Protein AF-A0A0F9HZQ8-F1 (afdb_monomer_lite)

Secondary structure (DSSP, 8-state):
-----TT--EEEE--B-------TT-THHHHHHH-HHHHTT--BPPHHHHHHHHTTPPTT-EEEE-SSS-GGG-TTGGG-GGG--

Foldseek 3Di:
DQPDPDPQ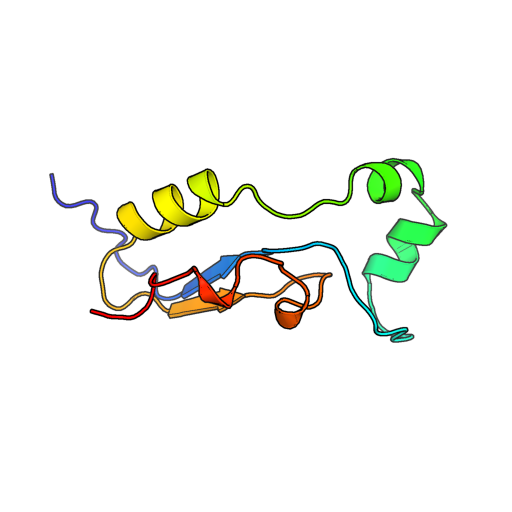QEDEDAQFLAAPDDDPPQPVVVCCVVPVVVVVPTGGDDPVVVVVVLVNDDPNHHYHHDDNHDSVPRPCSVVPPSPPD

Structure (mmCIF, N/CA/C/O backbone):
data_AF-A0A0F9HZQ8-F1
#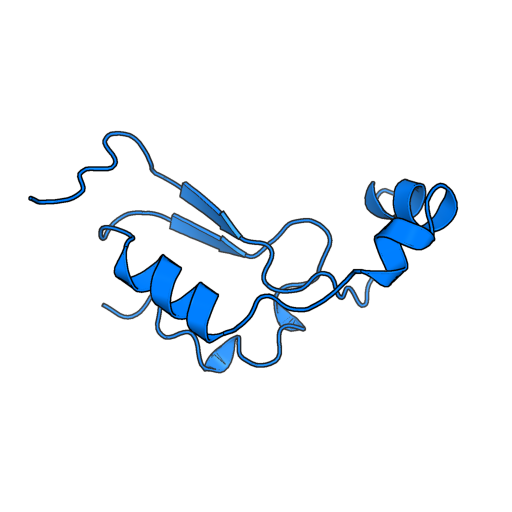
_entry.id   AF-A0A0F9HZQ8-F1
#
loop_
_atom_site.group_PDB
_atom_site.id
_atom_site.type_symbol
_atom_site.label_atom_id
_atom_site.label_alt_id
_atom_site.label_comp_id
_atom_site.label_asym_id
_atom_site.label_entity_id
_atom_site.label_seq_id
_atom_site.pdbx_PDB_ins_code
_atom_site.Cartn_x
_atom_site.Cartn_y
_atom_site.Cartn_z
_atom_site.occupancy
_atom_site.B_iso_or_equiv
_atom_site.auth_seq_id
_atom_site.auth_comp_id
_atom_site.auth_asym_id
_atom_site.auth_atom_id
_atom_site.pdbx_PDB_model_num
ATOM 1 N N . MET A 1 1 ? -12.014 20.464 20.196 1.00 47.28 1 MET A N 1
ATOM 2 C CA . MET A 1 1 ? -12.739 20.659 18.920 1.00 47.28 1 MET A CA 1
ATOM 3 C C . MET A 1 1 ? -12.852 19.305 18.246 1.00 47.28 1 MET A C 1
ATOM 5 O O . MET A 1 1 ? -11.812 18.702 18.006 1.00 47.28 1 MET A O 1
ATOM 9 N N . SER A 1 2 ? -14.059 18.789 17.995 1.00 60.50 2 SER A N 1
ATOM 10 C CA . SER A 1 2 ? -14.197 17.592 17.158 1.00 60.50 2 SER A CA 1
ATOM 11 C C . SER A 1 2 ? -13.782 17.970 15.739 1.00 60.50 2 SER A C 1
ATOM 13 O O . SER A 1 2 ? -14.353 18.885 15.146 1.00 60.50 2 SER A O 1
ATOM 15 N N . LYS A 1 3 ? -12.738 17.329 15.207 1.00 62.16 3 LYS A N 1
ATOM 16 C CA . LYS A 1 3 ? -12.395 17.457 13.790 1.00 62.16 3 LYS A CA 1
ATOM 17 C C . LYS A 1 3 ? -13.534 16.807 13.002 1.00 62.16 3 LYS A C 1
ATOM 19 O O . LYS A 1 3 ? -13.622 15.586 12.948 1.00 62.16 3 LYS A O 1
ATOM 24 N N . CYS A 1 4 ? -14.442 17.616 12.467 1.00 65.44 4 CYS A N 1
ATOM 25 C CA . CYS A 1 4 ? -15.548 17.130 11.650 1.00 65.44 4 CYS A CA 1
ATOM 26 C C . CYS A 1 4 ? -15.156 17.228 10.176 1.00 65.44 4 CYS A C 1
ATOM 28 O O . CYS A 1 4 ? -15.201 18.307 9.589 1.00 65.44 4 CYS A O 1
ATOM 30 N N . PHE A 1 5 ? -14.771 16.102 9.576 1.00 72.88 5 PHE A N 1
ATOM 31 C CA . PHE A 1 5 ? -14.619 15.995 8.125 1.00 72.88 5 PHE A CA 1
ATOM 32 C C . PHE A 1 5 ? -15.994 15.770 7.481 1.00 72.88 5 PHE A C 1
ATOM 34 O O . PHE A 1 5 ? -16.322 14.672 7.038 1.00 72.88 5 PHE A O 1
ATOM 41 N N . ASN A 1 6 ? -16.840 16.801 7.490 1.00 78.94 6 ASN A N 1
ATOM 42 C CA . ASN A 1 6 ? -18.199 16.702 6.958 1.00 78.94 6 ASN A CA 1
ATOM 43 C C . ASN A 1 6 ? -18.166 16.326 5.467 1.00 78.94 6 ASN A C 1
ATOM 45 O O . ASN A 1 6 ? -17.584 17.044 4.658 1.00 78.94 6 ASN A O 1
ATOM 49 N N . GLY A 1 7 ? -18.788 15.197 5.116 1.00 84.00 7 GLY A N 1
ATOM 50 C CA . GLY A 1 7 ? -18.855 14.686 3.742 1.00 84.00 7 GLY A CA 1
ATOM 51 C C . GLY A 1 7 ? -17.645 13.861 3.286 1.00 84.00 7 GLY A C 1
ATOM 52 O O . GLY A 1 7 ? -17.696 13.279 2.203 1.00 84.00 7 GLY A O 1
ATOM 53 N N . LEU A 1 8 ? -16.583 13.749 4.094 1.00 88.19 8 LEU A N 1
ATOM 54 C CA . LEU A 1 8 ? -15.478 12.835 3.800 1.00 88.19 8 LEU A CA 1
ATOM 55 C C . LEU A 1 8 ? -15.908 11.407 4.142 1.00 88.19 8 L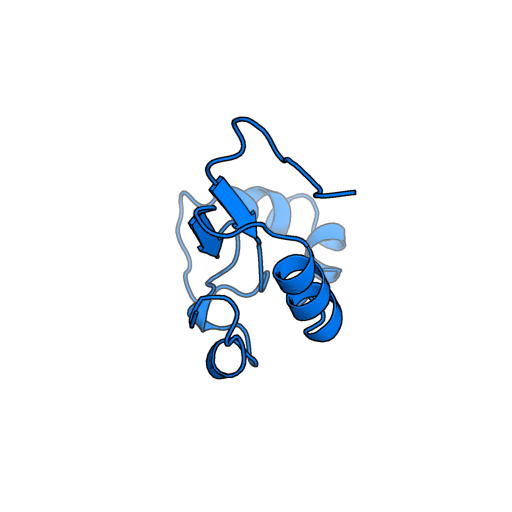EU A C 1
ATOM 57 O O . LEU A 1 8 ? -15.911 11.017 5.304 1.00 88.19 8 LEU A O 1
ATOM 61 N N . TYR A 1 9 ? -16.281 10.636 3.125 1.00 89.56 9 TYR A N 1
ATOM 62 C CA . TYR A 1 9 ? -16.727 9.253 3.307 1.00 89.56 9 TYR A CA 1
ATOM 63 C C . TYR A 1 9 ? -15.599 8.231 3.122 1.00 89.56 9 TYR A C 1
ATOM 65 O O . TYR A 1 9 ? -15.684 7.126 3.653 1.00 89.56 9 TYR A O 1
ATOM 73 N N . CYS A 1 10 ? -14.555 8.575 2.361 1.00 93.12 10 CYS A N 1
ATOM 74 C CA . CYS A 1 10 ? -13.494 7.645 2.004 1.00 93.12 10 CYS A CA 1
ATOM 75 C C . CYS A 1 10 ? -12.139 8.334 1.864 1.00 93.12 10 CYS A C 1
ATOM 77 O O . CYS A 1 10 ? -12.046 9.434 1.319 1.00 93.12 10 CYS A O 1
ATOM 79 N N . ILE A 1 11 ? -11.089 7.646 2.309 1.00 92.88 11 ILE A N 1
ATOM 80 C CA . ILE A 1 11 ? -9.701 7.994 2.019 1.00 92.88 11 ILE A CA 1
ATOM 81 C C . ILE A 1 11 ? -8.991 6.831 1.323 1.00 92.88 11 ILE A C 1
ATOM 83 O O . ILE A 1 11 ? -9.281 5.659 1.568 1.00 92.88 11 ILE A O 1
ATOM 87 N N . HIS A 1 12 ? -8.039 7.176 0.465 1.00 94.75 12 HIS A N 1
ATOM 88 C CA . HIS A 1 12 ? -7.220 6.235 -0.288 1.00 94.75 12 HIS A CA 1
ATOM 89 C C . HIS A 1 12 ? -5.767 6.398 0.151 1.00 94.75 12 HIS A C 1
ATOM 91 O O . HIS A 1 12 ? -5.238 7.508 0.101 1.00 94.75 12 HIS A O 1
ATOM 97 N N . LEU A 1 13 ? -5.145 5.318 0.619 1.00 94.38 13 LEU A N 1
ATOM 98 C CA . LEU A 1 13 ? -3.772 5.325 1.118 1.00 94.38 13 LEU A CA 1
ATOM 99 C C . LEU A 1 13 ? -2.927 4.301 0.365 1.00 94.38 13 LEU A C 1
ATOM 101 O O . LEU A 1 13 ? -3.230 3.108 0.352 1.00 94.38 13 LEU A O 1
ATOM 105 N N . GLU A 1 14 ? -1.815 4.763 -0.193 1.00 94.88 14 GLU A N 1
ATOM 106 C CA . GLU A 1 14 ? -0.784 3.888 -0.735 1.00 94.88 14 GLU A CA 1
ATOM 107 C C . GLU A 1 14 ? 0.172 3.483 0.391 1.00 94.88 14 GLU A C 1
ATOM 109 O O . GLU A 1 14 ? 1.059 4.242 0.772 1.00 94.88 14 GLU A O 1
ATOM 114 N N . LEU A 1 15 ? -0.035 2.294 0.965 1.00 94.88 15 LEU A N 1
ATOM 115 C CA . LEU A 1 15 ? 0.813 1.788 2.054 1.00 94.88 15 LEU A CA 1
ATOM 116 C C . LEU A 1 15 ? 2.199 1.372 1.577 1.00 94.88 15 LEU A C 1
ATOM 118 O O . LEU A 1 15 ? 3.178 1.490 2.302 1.00 94.88 15 LEU A O 1
ATOM 122 N N . THR A 1 16 ? 2.268 0.839 0.369 1.00 94.62 16 THR A N 1
ATOM 123 C CA . THR A 1 16 ? 3.503 0.408 -0.257 1.00 94.62 16 THR A CA 1
ATOM 124 C C . THR A 1 16 ? 3.407 0.721 -1.726 1.00 94.62 16 THR A C 1
ATOM 126 O O . THR A 1 16 ? 2.355 0.553 -2.340 1.00 94.62 16 THR A O 1
ATOM 129 N N . SER A 1 17 ? 4.525 1.145 -2.286 1.00 93.56 17 SER A N 1
ATOM 130 C CA . SER A 1 17 ? 4.716 1.212 -3.723 1.00 93.56 17 SER A CA 1
ATOM 131 C C . SER A 1 17 ? 5.245 -0.116 -4.275 1.00 93.56 17 SER A C 1
ATOM 133 O O . SER A 1 17 ? 5.523 -0.210 -5.456 1.00 93.56 17 SER A O 1
ATOM 135 N N . ARG A 1 18 ? 5.413 -1.195 -3.510 1.00 92.06 18 ARG A N 1
ATOM 136 C CA . ARG A 1 18 ? 5.850 -2.486 -4.075 1.00 92.06 18 ARG A CA 1
ATOM 137 C C . ARG A 1 18 ? 4.673 -3.201 -4.724 1.00 92.06 18 ARG A C 1
ATOM 139 O O . ARG A 1 18 ? 3.567 -3.181 -4.203 1.00 92.06 18 ARG A O 1
ATOM 146 N N . CYS A 1 19 ? 4.895 -3.842 -5.868 1.00 91.94 19 CYS A N 1
ATOM 147 C CA . CYS A 1 19 ? 3.883 -4.648 -6.550 1.00 91.94 19 CYS A CA 1
ATOM 148 C C . CYS A 1 19 ? 4.542 -5.885 -7.163 1.00 91.94 19 CYS A C 1
ATOM 150 O O . CYS A 1 19 ? 5.558 -5.772 -7.845 1.00 91.94 19 CYS A O 1
ATOM 152 N N . ASN A 1 20 ? 3.959 -7.061 -6.938 1.00 92.75 20 ASN A N 1
ATOM 153 C CA . ASN A 1 20 ? 4.445 -8.340 -7.467 1.00 92.75 20 ASN A CA 1
ATOM 154 C C . ASN A 1 20 ? 3.717 -8.774 -8.753 1.00 92.75 20 ASN A C 1
ATOM 156 O O . ASN A 1 20 ? 3.892 -9.901 -9.214 1.00 92.75 20 ASN A O 1
ATOM 160 N N . LYS A 1 21 ? 2.899 -7.893 -9.339 1.00 91.25 21 LYS A N 1
ATOM 161 C CA . LYS A 1 21 ? 2.202 -8.125 -10.609 1.00 91.25 21 LYS A CA 1
ATOM 162 C C . LYS A 1 21 ? 2.896 -7.389 -11.749 1.00 91.25 21 LYS A C 1
ATOM 164 O O . LYS A 1 21 ? 3.496 -6.336 -11.549 1.00 91.25 21 LYS A O 1
ATOM 169 N N . ASN A 1 22 ? 2.740 -7.887 -12.972 1.00 91.38 22 ASN A N 1
ATOM 170 C CA . ASN A 1 22 ? 3.266 -7.241 -14.176 1.00 91.38 22 ASN A CA 1
ATOM 171 C C . ASN A 1 22 ? 2.148 -6.887 -15.169 1.00 91.38 22 ASN A C 1
ATOM 173 O O . ASN A 1 22 ? 2.107 -7.372 -16.296 1.00 91.38 22 ASN A O 1
ATOM 177 N N . CYS A 1 23 ? 1.177 -6.095 -14.711 1.00 92.00 23 CYS A N 1
ATOM 178 C CA . CYS A 1 23 ? -0.007 -5.764 -15.499 1.00 92.00 23 CYS A CA 1
ATOM 179 C C . CYS A 1 23 ? 0.336 -4.807 -16.653 1.00 92.00 23 CYS A C 1
ATOM 181 O O . CYS A 1 23 ? 0.832 -3.708 -16.413 1.00 92.00 23 CYS A O 1
ATOM 183 N N . TRP A 1 24 ? -0.015 -5.185 -17.887 1.00 92.69 24 TRP A N 1
ATOM 184 C CA . TRP A 1 24 ? 0.234 -4.390 -19.102 1.00 92.69 24 TRP A CA 1
ATOM 185 C C . TRP A 1 24 ? -0.485 -3.029 -19.114 1.00 92.69 24 TRP A C 1
ATOM 187 O O . TRP A 1 24 ? -0.018 -2.084 -19.736 1.00 92.69 24 TRP A O 1
ATOM 197 N N . MET A 1 25 ? -1.610 -2.925 -18.404 1.00 93.12 25 MET A N 1
ATOM 198 C CA . MET A 1 25 ? -2.439 -1.716 -18.300 1.00 93.12 25 MET A CA 1
ATOM 199 C C . MET A 1 25 ? -2.099 -0.834 -17.088 1.00 93.12 25 MET A C 1
ATOM 201 O O . MET A 1 25 ? -2.805 0.132 -16.810 1.00 93.12 25 MET A O 1
ATOM 205 N N . CYS A 1 26 ? -1.068 -1.177 -16.308 1.00 92.06 26 CYS A N 1
ATOM 206 C CA . CYS A 1 26 ? -0.721 -0.413 -15.114 1.00 92.06 26 CYS A CA 1
ATOM 207 C C . CYS A 1 26 ? -0.007 0.886 -15.503 1.00 92.06 26 CYS A C 1
ATOM 209 O O . CYS A 1 26 ? 1.113 0.853 -16.012 1.00 92.06 26 CYS A O 1
ATOM 211 N N . GLY A 1 27 ? -0.637 2.032 -15.221 1.00 88.69 27 GLY A N 1
ATOM 212 C CA . GLY A 1 27 ? -0.106 3.354 -15.576 1.00 88.69 27 GLY A CA 1
ATOM 213 C C . GLY A 1 27 ? 1.294 3.628 -15.018 1.00 88.69 27 GLY A C 1
ATOM 214 O O . GLY A 1 27 ? 2.105 4.269 -15.684 1.00 88.69 27 GLY A O 1
ATOM 215 N N . ARG A 1 28 ? 1.627 3.056 -13.855 1.00 89.38 28 ARG A N 1
ATOM 216 C CA . ARG A 1 28 ? 2.970 3.142 -13.279 1.00 89.38 28 ARG A CA 1
ATOM 217 C C . ARG A 1 28 ? 4.065 2.583 -14.182 1.00 89.38 28 ARG A C 1
ATOM 219 O O . ARG A 1 28 ? 5.162 3.114 -14.159 1.00 89.38 28 ARG A O 1
ATOM 226 N N . ARG A 1 29 ? 3.792 1.582 -15.025 1.00 88.44 29 ARG A N 1
ATOM 227 C CA . ARG A 1 29 ? 4.819 1.008 -15.917 1.00 88.44 29 ARG A CA 1
ATOM 228 C C . ARG A 1 29 ? 5.382 2.025 -16.898 1.00 88.44 29 ARG A C 1
ATOM 230 O O . ARG A 1 29 ? 6.562 1.968 -17.223 1.00 88.44 29 ARG A O 1
ATOM 237 N N . LYS A 1 30 ? 4.552 2.979 -17.322 1.00 88.81 30 LYS A N 1
ATOM 238 C CA . LYS A 1 30 ? 5.003 4.102 -18.138 1.00 88.81 30 LYS A CA 1
ATOM 239 C C . LYS A 1 30 ? 5.974 4.988 -17.354 1.00 88.81 30 LYS A C 1
ATOM 241 O O . LYS A 1 30 ? 7.038 5.304 -17.863 1.00 88.81 30 LYS A O 1
ATOM 246 N N . ILE A 1 31 ? 5.643 5.314 -16.104 1.00 87.69 31 ILE A N 1
ATOM 247 C CA . ILE A 1 31 ? 6.492 6.134 -15.229 1.00 87.69 31 ILE A CA 1
ATOM 248 C C . ILE A 1 31 ? 7.799 5.417 -14.876 1.00 87.69 31 ILE A C 1
ATOM 250 O O . ILE A 1 31 ? 8.853 6.021 -15.014 1.00 87.69 31 ILE A O 1
ATOM 254 N N . ASP A 1 32 ? 7.749 4.132 -14.513 1.00 87.38 32 ASP A N 1
ATOM 255 C CA . ASP A 1 32 ? 8.937 3.310 -14.241 1.00 87.38 32 ASP A CA 1
ATOM 256 C C . ASP A 1 32 ? 9.919 3.325 -15.431 1.00 87.38 32 ASP A C 1
ATOM 258 O O . ASP A 1 32 ? 11.132 3.295 -15.236 1.00 87.38 32 ASP A O 1
ATOM 262 N N . SER A 1 33 ? 9.392 3.353 -16.664 1.00 87.94 33 SER A N 1
ATOM 263 C CA . SER A 1 33 ? 10.184 3.338 -17.898 1.00 87.94 33 SER A CA 1
ATOM 264 C C . SER A 1 33 ? 10.665 4.721 -18.338 1.00 87.94 33 SER A C 1
ATOM 266 O O . S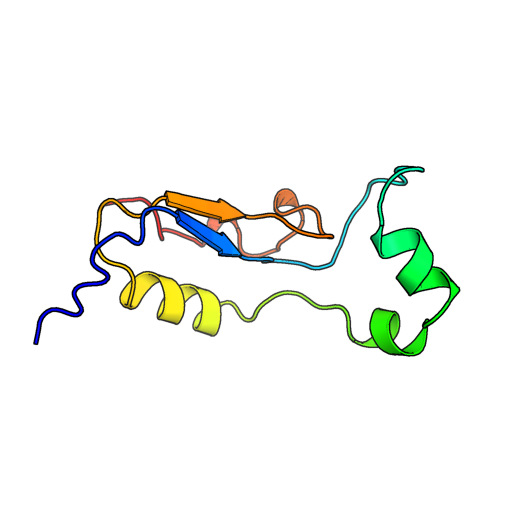ER A 1 33 ? 11.761 4.825 -18.883 1.00 87.94 33 SER A O 1
ATOM 268 N N . GLU A 1 34 ? 9.832 5.752 -18.199 1.00 92.75 34 GLU A N 1
ATOM 269 C CA . GLU A 1 34 ? 10.118 7.107 -18.693 1.00 92.75 34 GLU A CA 1
ATOM 270 C C . GLU A 1 34 ? 10.868 7.962 -17.662 1.00 92.75 34 GLU A C 1
ATOM 272 O O . GLU A 1 34 ? 11.614 8.855 -18.054 1.00 92.75 34 GLU A O 1
ATOM 277 N N . TYR A 1 35 ? 10.699 7.668 -16.369 1.00 90.75 35 TYR A N 1
ATOM 278 C CA . TYR A 1 35 ? 11.221 8.443 -15.239 1.00 90.75 35 TYR A CA 1
ATOM 279 C C . TYR A 1 35 ? 11.787 7.518 -14.144 1.00 90.75 35 TYR A C 1
ATOM 281 O O . TYR A 1 35 ? 11.244 7.442 -13.031 1.00 90.75 35 TYR A O 1
ATOM 289 N N . PRO A 1 36 ? 12.867 6.769 -14.433 1.00 86.62 36 PRO A N 1
ATOM 290 C CA . PRO A 1 36 ? 13.438 5.803 -13.495 1.00 86.62 36 PRO A CA 1
ATOM 291 C C . PRO A 1 36 ? 13.877 6.439 -12.166 1.00 86.62 36 PRO A C 1
ATOM 293 O O . PRO A 1 36 ? 13.832 5.784 -11.128 1.00 86.62 36 PRO A O 1
ATOM 296 N N . GLU A 1 37 ? 14.231 7.724 -12.155 1.00 90.00 37 GLU A N 1
ATOM 297 C CA . GLU A 1 37 ? 14.571 8.484 -10.952 1.00 90.00 37 GLU A CA 1
ATOM 298 C C . GLU A 1 37 ? 13.406 8.602 -9.958 1.00 90.00 37 GLU A C 1
ATOM 300 O O . GLU A 1 37 ? 13.626 8.659 -8.749 1.00 90.00 37 GLU A O 1
ATOM 305 N N . ILE A 1 38 ? 12.158 8.593 -10.439 1.00 80.75 38 ILE A N 1
ATOM 306 C CA . ILE A 1 38 ? 10.970 8.566 -9.577 1.00 80.75 38 ILE A CA 1
ATOM 307 C C . ILE A 1 38 ? 10.829 7.174 -8.964 1.00 80.75 38 ILE A C 1
ATOM 309 O O . ILE A 1 38 ? 10.562 7.048 -7.769 1.00 80.75 38 ILE A O 1
ATOM 313 N N . ALA A 1 39 ? 11.071 6.131 -9.762 1.00 79.31 39 ALA A N 1
ATOM 314 C CA . ALA A 1 39 ? 10.988 4.752 -9.303 1.00 79.31 39 ALA A CA 1
ATOM 315 C C . ALA A 1 39 ? 12.053 4.391 -8.256 1.00 79.31 39 ALA A C 1
ATOM 317 O O . ALA A 1 39 ? 11.816 3.535 -7.406 1.00 79.31 39 ALA A O 1
ATOM 318 N N . MET A 1 40 ? 13.196 5.081 -8.262 1.00 71.62 40 MET A N 1
ATOM 319 C CA . MET A 1 40 ? 14.231 4.945 -7.231 1.00 71.62 40 MET A CA 1
ATOM 320 C C . MET A 1 40 ? 13.782 5.424 -5.842 1.00 71.62 40 MET A C 1
ATOM 322 O O . MET A 1 40 ? 14.388 5.029 -4.851 1.00 71.62 40 MET A O 1
ATOM 326 N N . ASN A 1 41 ? 12.729 6.243 -5.758 1.00 82.75 41 ASN A N 1
ATOM 327 C CA . ASN A 1 41 ? 12.202 6.785 -4.499 1.00 82.75 41 ASN A CA 1
ATOM 328 C C . ASN A 1 41 ? 10.970 6.024 -3.983 1.00 82.75 41 ASN A C 1
ATOM 330 O O . ASN A 1 41 ? 10.259 6.500 -3.098 1.00 82.75 41 ASN A O 1
ATOM 334 N N . TYR A 1 42 ? 10.675 4.864 -4.562 1.00 86.12 42 TYR A N 1
ATOM 335 C CA . TYR A 1 42 ? 9.582 4.009 -4.132 1.00 86.12 42 TYR A CA 1
ATOM 336 C C . TYR A 1 42 ? 9.892 3.312 -2.819 1.00 86.12 42 TYR A C 1
ATOM 338 O O . TYR A 1 42 ? 10.901 2.624 -2.690 1.00 8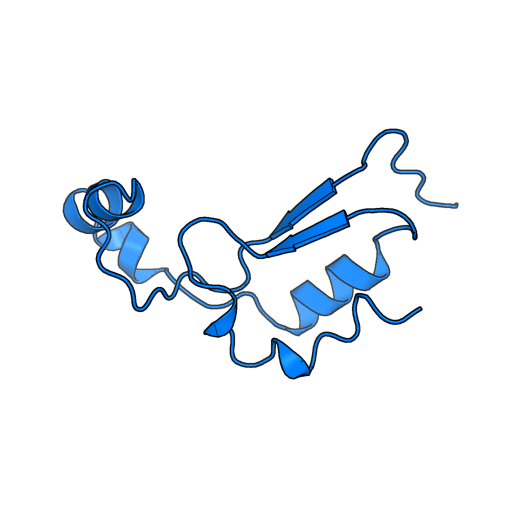6.12 42 TYR A O 1
ATOM 346 N N . ASP A 1 43 ? 8.977 3.465 -1.867 1.00 91.56 43 ASP A N 1
ATOM 347 C CA . ASP A 1 43 ? 9.104 2.874 -0.547 1.00 91.56 43 ASP A CA 1
ATOM 348 C C . ASP A 1 43 ? 7.736 2.489 0.043 1.00 91.56 43 ASP A C 1
ATOM 350 O O . ASP A 1 43 ? 6.680 2.607 -0.601 1.00 91.56 43 ASP A O 1
ATOM 354 N N . ASP A 1 44 ? 7.788 1.992 1.269 1.00 94.75 44 ASP A N 1
ATOM 355 C CA . ASP A 1 44 ? 6.678 1.737 2.162 1.00 94.75 44 ASP A CA 1
ATOM 356 C C . ASP A 1 44 ? 6.376 2.991 3.006 1.00 94.75 44 ASP A C 1
ATOM 358 O O . ASP A 1 44 ? 7.272 3.690 3.478 1.00 94.75 44 ASP A O 1
ATOM 362 N N . MET A 1 45 ? 5.096 3.284 3.241 1.00 94.12 45 MET A N 1
ATOM 363 C CA . MET A 1 45 ? 4.700 4.360 4.146 1.00 94.12 45 MET A CA 1
ATOM 364 C C . MET A 1 45 ? 5.153 4.033 5.573 1.00 94.12 45 MET A C 1
ATOM 366 O O . MET A 1 45 ? 4.873 2.946 6.090 1.00 94.12 45 MET A O 1
ATOM 370 N N . ASP A 1 46 ? 5.797 4.992 6.240 1.00 93.56 46 ASP A N 1
ATOM 371 C CA . ASP A 1 46 ? 6.215 4.833 7.632 1.00 93.56 46 ASP A CA 1
ATOM 372 C C . ASP A 1 46 ? 5.034 4.425 8.533 1.00 93.56 46 ASP A C 1
ATOM 374 O O . ASP A 1 46 ? 3.953 5.020 8.507 1.00 93.56 46 ASP A O 1
ATOM 378 N N . PHE A 1 47 ? 5.238 3.396 9.355 1.00 92.00 47 PHE A N 1
ATOM 379 C CA . PHE A 1 47 ? 4.167 2.827 10.172 1.00 92.00 47 PHE A CA 1
ATOM 380 C C . PHE A 1 47 ? 3.625 3.819 11.211 1.00 92.00 47 PHE A C 1
ATOM 382 O O . PHE A 1 47 ? 2.422 3.836 11.492 1.00 92.00 47 PHE A O 1
ATOM 389 N N . TYR A 1 48 ? 4.484 4.673 11.776 1.00 92.88 48 TYR A N 1
ATOM 390 C CA . TYR A 1 48 ? 4.051 5.675 12.745 1.00 92.88 48 TYR A CA 1
ATOM 391 C C . TYR A 1 48 ? 3.216 6.773 12.077 1.00 92.88 48 TYR A C 1
ATOM 393 O O . TYR A 1 48 ? 2.227 7.232 12.654 1.00 92.88 48 TYR A O 1
ATOM 401 N N . LEU A 1 49 ? 3.538 7.139 10.834 1.00 93.38 49 LEU A N 1
ATOM 402 C CA . LEU A 1 49 ? 2.686 8.000 10.018 1.00 93.38 49 LEU A CA 1
ATOM 403 C C . LEU A 1 49 ? 1.307 7.371 9.781 1.00 93.38 49 LEU A C 1
ATOM 405 O O . LEU A 1 49 ? 0.299 8.041 10.012 1.00 93.38 49 LEU A O 1
ATOM 409 N N . VAL A 1 50 ? 1.240 6.091 9.402 1.00 92.31 50 VAL A N 1
ATOM 410 C CA . VAL A 1 50 ? -0.042 5.387 9.210 1.00 92.31 50 VAL A CA 1
ATOM 411 C C . VAL A 1 50 ? -0.876 5.402 10.498 1.00 92.31 50 VAL A C 1
ATOM 413 O O . VAL A 1 50 ? -2.062 5.738 10.472 1.00 92.31 50 VAL A O 1
ATOM 416 N N . LYS A 1 51 ? -0.246 5.140 11.649 1.00 91.38 51 LYS A N 1
ATOM 417 C CA . LYS A 1 51 ? -0.901 5.228 12.962 1.00 91.38 51 LYS A CA 1
ATOM 418 C C . LYS A 1 51 ? -1.451 6.632 13.237 1.00 91.38 51 LYS A C 1
ATOM 420 O O . LYS A 1 51 ? -2.611 6.774 13.619 1.00 91.38 51 LYS A O 1
ATOM 425 N N . ARG A 1 52 ? -0.650 7.674 12.992 1.00 92.62 52 ARG A N 1
ATOM 426 C CA . ARG A 1 52 ? -1.062 9.077 13.158 1.00 92.62 52 ARG A CA 1
ATOM 427 C C . ARG A 1 52 ? -2.191 9.489 12.219 1.00 92.62 52 ARG A C 1
ATOM 429 O O . ARG A 1 52 ? -2.965 10.378 12.572 1.00 92.62 52 ARG A O 1
ATOM 436 N N . ILE A 1 53 ? -2.272 8.914 11.020 1.00 91.31 53 ILE A N 1
ATOM 437 C CA . ILE A 1 53 ? -3.417 9.116 10.126 1.00 91.31 53 ILE A CA 1
ATOM 438 C C . ILE A 1 53 ? -4.658 8.501 10.775 1.00 91.31 53 ILE A C 1
ATOM 440 O O . ILE A 1 53 ? -5.641 9.211 10.963 1.00 91.31 53 ILE A O 1
ATOM 444 N N . GLY A 1 54 ? -4.582 7.241 11.215 1.00 89.06 54 GLY A N 1
ATOM 445 C CA . GLY A 1 54 ? -5.685 6.551 11.893 1.00 89.06 54 GLY A CA 1
ATOM 446 C C . GLY A 1 54 ? -6.229 7.301 13.116 1.00 89.06 54 GLY A C 1
ATOM 447 O O . GLY A 1 54 ? -7.438 7.442 13.257 1.00 89.06 54 GLY A O 1
ATOM 448 N N . GLU A 1 55 ? -5.358 7.869 13.956 1.00 89.56 55 GLU A N 1
ATOM 449 C CA . GLU A 1 55 ? -5.746 8.666 15.137 1.00 89.56 55 GLU A CA 1
ATOM 450 C C . GLU A 1 55 ? -6.524 9.952 14.801 1.00 89.56 55 GLU A C 1
ATOM 452 O O . GLU A 1 55 ? -7.194 10.521 15.665 1.00 89.56 55 GLU A O 1
ATOM 457 N N . GLN A 1 56 ? -6.426 10.439 13.563 1.00 88.12 56 GLN A N 1
ATOM 458 C CA . GLN A 1 56 ? -7.097 11.659 13.118 1.00 88.12 56 GLN A CA 1
ATOM 459 C C . GLN A 1 56 ? -8.422 11.393 12.406 1.00 88.12 56 GLN A C 1
ATOM 461 O O . GLN A 1 56 ? -9.189 12.341 12.227 1.00 88.12 56 GLN A O 1
ATOM 466 N N . LEU A 1 57 ? -8.693 10.153 11.994 1.00 87.12 57 LEU A N 1
ATOM 467 C CA . LEU A 1 57 ? -9.897 9.820 11.243 1.00 87.12 57 LEU A CA 1
ATOM 468 C C . LEU A 1 57 ? -11.087 9.611 12.185 1.00 87.12 57 LEU A C 1
ATOM 470 O O . LEU A 1 57 ? -10.987 8.850 13.150 1.00 87.12 57 LEU A O 1
ATOM 474 N N . PRO A 1 58 ? -12.231 10.265 11.923 1.00 85.19 58 PRO A N 1
ATOM 475 C CA . PRO A 1 58 ? -13.456 9.967 12.638 1.00 85.19 58 PRO A CA 1
ATOM 476 C C . PRO A 1 58 ? -13.970 8.579 12.235 1.00 85.19 58 PRO A C 1
ATOM 478 O O . PRO A 1 58 ? -13.715 8.095 11.130 1.00 85.19 58 PRO A O 1
ATOM 481 N N . GLY A 1 59 ? -14.732 7.946 13.129 1.00 84.88 59 GLY A N 1
ATOM 482 C CA . GLY A 1 59 ? -15.441 6.710 12.799 1.00 84.88 59 GLY A CA 1
ATOM 483 C C . GLY A 1 59 ? -16.416 6.916 11.634 1.00 84.88 59 GLY A C 1
ATOM 484 O O . GLY A 1 59 ? -16.964 8.004 11.461 1.00 84.88 59 GLY A O 1
ATOM 485 N N . GLY A 1 60 ? -16.629 5.866 10.838 1.00 84.56 60 GLY A N 1
ATOM 486 C CA . GLY A 1 60 ? -17.517 5.894 9.668 1.00 84.56 60 GLY A CA 1
ATOM 487 C C . GLY A 1 60 ? -16.845 6.294 8.348 1.00 84.56 60 GLY A C 1
ATOM 488 O O . GLY A 1 60 ? -17.499 6.242 7.310 1.00 84.56 60 GLY A O 1
ATOM 489 N N . VAL A 1 61 ? -15.555 6.645 8.359 1.00 89.50 61 VAL A N 1
ATOM 490 C CA . VAL A 1 61 ? -14.757 6.841 7.137 1.00 89.50 61 VAL A CA 1
ATOM 491 C C . VAL A 1 61 ? -14.233 5.494 6.641 1.00 89.50 61 VAL A C 1
ATOM 493 O O . VAL A 1 61 ? -13.611 4.747 7.395 1.00 89.50 61 VAL A O 1
ATOM 496 N N . VAL A 1 62 ? -14.441 5.198 5.360 1.00 91.62 62 VAL A N 1
ATOM 497 C CA . VAL A 1 62 ? -13.865 4.024 4.697 1.00 91.62 62 VAL A CA 1
ATOM 498 C C . VAL A 1 62 ? -12.402 4.302 4.360 1.00 91.62 62 VAL A C 1
ATOM 500 O O . VAL A 1 62 ? -12.078 5.303 3.722 1.00 91.62 62 VAL A O 1
ATOM 503 N N . VAL A 1 63 ? -11.506 3.405 4.759 1.00 92.56 63 VAL A N 1
ATOM 504 C CA . VAL A 1 63 ? -10.087 3.475 4.395 1.00 92.56 63 VAL A CA 1
ATOM 505 C C . VAL A 1 63 ? -9.802 2.402 3.356 1.00 92.56 63 VAL A C 1
ATOM 507 O O . VAL A 1 63 ? -10.014 1.219 3.612 1.00 92.56 63 VAL A O 1
ATOM 510 N N . GLN A 1 64 ? -9.336 2.810 2.178 1.00 94.38 64 GLN A N 1
ATOM 511 C CA . GLN A 1 64 ? -8.954 1.899 1.103 1.00 94.38 64 GLN A CA 1
ATOM 512 C C . GLN A 1 64 ? -7.439 1.916 0.907 1.00 94.38 64 GLN A C 1
ATOM 514 O O . GLN A 1 64 ? -6.850 2.973 0.680 1.00 94.38 64 GLN A O 1
ATOM 519 N N . PHE A 1 65 ? -6.817 0.739 0.950 1.00 94.69 65 PHE A N 1
ATOM 520 C CA . PHE A 1 65 ? -5.391 0.584 0.679 1.00 94.69 65 PHE A CA 1
ATOM 521 C C . PHE A 1 65 ? -5.176 0.182 -0.777 1.00 94.69 65 PHE A C 1
ATOM 523 O O . PHE A 1 65 ? -5.433 -0.960 -1.148 1.00 94.69 65 PHE A O 1
ATOM 530 N N . HIS A 1 66 ? -4.747 1.125 -1.611 1.00 93.00 66 HIS A N 1
ATOM 531 C CA . HIS A 1 66 ? -4.387 0.899 -3.014 1.00 93.00 66 HIS A CA 1
ATOM 532 C C . HIS A 1 66 ? -3.691 2.131 -3.590 1.00 93.00 66 HIS A C 1
ATOM 534 O O . HIS A 1 66 ? -3.698 3.183 -2.956 1.00 93.00 66 HIS A O 1
ATOM 540 N N . ASN A 1 67 ? -3.096 1.959 -4.773 1.00 91.06 67 ASN A N 1
ATOM 541 C CA . ASN A 1 67 ? -2.784 2.976 -5.780 1.00 91.06 67 ASN A CA 1
ATOM 542 C C . ASN A 1 67 ? -1.959 2.264 -6.868 1.00 91.06 67 ASN A C 1
ATOM 544 O O . ASN A 1 67 ? -2.521 1.544 -7.692 1.00 91.06 67 ASN A O 1
ATOM 548 N N . ASN A 1 68 ? -0.626 2.352 -6.805 1.00 90.38 68 ASN A N 1
ATOM 549 C CA . ASN A 1 68 ? 0.275 1.703 -7.753 1.00 90.38 68 ASN A CA 1
ATOM 550 C C . ASN A 1 68 ? 1.037 0.503 -7.164 1.00 90.38 68 ASN A C 1
ATOM 552 O O . ASN A 1 68 ? 1.707 -0.223 -7.909 1.00 90.38 68 ASN A O 1
ATOM 556 N N . GLY A 1 69 ? 0.964 0.295 -5.849 1.00 91.75 69 GLY A N 1
ATOM 557 C CA . GLY A 1 69 ? 1.448 -0.906 -5.173 1.00 91.75 69 GLY A CA 1
ATOM 558 C C . GLY A 1 69 ? 0.364 -1.935 -4.846 1.00 91.75 69 GLY A C 1
ATOM 559 O O . GLY A 1 69 ? -0.831 -1.723 -5.047 1.00 91.75 69 GLY A O 1
ATOM 560 N N . GLU A 1 70 ? 0.815 -3.078 -4.339 1.00 93.62 70 GLU A N 1
ATOM 561 C CA . GLU A 1 70 ? -0.003 -4.164 -3.813 1.00 93.62 70 GLU A CA 1
ATOM 562 C C . GLU A 1 70 ? -0.026 -4.063 -2.279 1.00 93.62 70 GLU A C 1
ATOM 564 O O . GLU A 1 70 ? 0.992 -4.353 -1.645 1.00 93.62 70 GLU A O 1
ATOM 569 N N . PRO A 1 71 ? -1.154 -3.670 -1.661 1.00 94.06 71 PRO A N 1
ATOM 570 C CA . PRO A 1 71 ? -1.232 -3.431 -0.219 1.00 94.06 71 PRO A CA 1
ATOM 571 C C . PRO A 1 71 ? -0.829 -4.648 0.618 1.00 94.06 71 PRO A C 1
ATOM 573 O O . PRO A 1 71 ? -0.249 -4.474 1.688 1.00 94.06 71 PRO A O 1
ATOM 576 N N . LEU A 1 72 ? -1.060 -5.871 0.125 1.00 93.88 72 LEU A N 1
ATOM 577 C CA . LEU A 1 72 ? -0.685 -7.105 0.824 1.00 93.88 72 LEU A CA 1
ATOM 578 C C . LEU A 1 72 ? 0.832 -7.315 0.957 1.00 93.88 72 LEU A C 1
ATOM 580 O O . LEU A 1 72 ? 1.257 -8.189 1.707 1.00 93.88 72 LEU A O 1
ATOM 584 N N . LEU A 1 73 ? 1.659 -6.538 0.252 1.00 94.69 73 LEU A N 1
ATOM 585 C CA . LEU A 1 73 ? 3.117 -6.577 0.396 1.00 94.69 73 LEU A CA 1
ATOM 586 C C . LEU A 1 73 ? 3.638 -5.642 1.494 1.00 94.69 73 LEU A C 1
ATOM 588 O O . LEU A 1 73 ? 4.829 -5.696 1.812 1.00 94.69 73 LEU A O 1
ATOM 592 N N . TYR A 1 74 ? 2.786 -4.788 2.070 1.00 95.06 74 TYR A N 1
ATOM 593 C CA . TYR A 1 74 ? 3.188 -3.870 3.129 1.00 95.06 74 TYR A CA 1
ATOM 594 C C . TYR A 1 74 ? 3.539 -4.646 4.418 1.00 95.06 74 TYR A C 1
ATOM 596 O O . TYR A 1 74 ? 2.681 -5.365 4.931 1.00 95.06 74 TYR A O 1
ATOM 604 N N . PRO A 1 75 ? 4.751 -4.505 4.996 1.00 93.00 75 PRO A N 1
ATOM 605 C CA . PRO A 1 75 ? 5.250 -5.419 6.032 1.00 93.00 75 PRO A CA 1
ATOM 606 C C . PRO A 1 75 ? 4.559 -5.315 7.390 1.00 93.00 75 PRO A C 1
ATOM 608 O O . PRO A 1 75 ? 4.842 -6.121 8.265 1.00 93.00 75 PRO A O 1
ATOM 611 N N . ASN A 1 76 ? 3.763 -4.267 7.605 1.00 90.56 76 ASN A N 1
ATOM 612 C CA . ASN A 1 76 ? 3.083 -4.005 8.871 1.00 90.56 76 ASN A CA 1
ATOM 613 C C . ASN A 1 76 ? 1.560 -3.975 8.693 1.00 90.56 76 ASN A C 1
ATOM 615 O O . ASN A 1 76 ? 0.865 -3.372 9.515 1.00 90.56 76 ASN A O 1
ATOM 619 N N . LEU A 1 77 ? 1.031 -4.555 7.611 1.00 87.94 77 LEU A N 1
ATOM 620 C CA . LEU A 1 77 ? -0.406 -4.551 7.337 1.00 87.94 77 LEU A CA 1
ATOM 621 C C . LEU A 1 77 ? -1.185 -5.238 8.468 1.00 87.94 77 LEU A C 1
ATOM 623 O O . LEU A 1 77 ? -2.197 -4.727 8.930 1.00 87.94 77 LEU A O 1
ATOM 627 N N . GLU A 1 78 ? -0.659 -6.343 8.987 1.00 83.88 78 GLU A N 1
ATOM 628 C CA . GLU A 1 78 ? -1.204 -7.098 10.116 1.00 83.88 78 GLU A CA 1
ATOM 629 C C . GLU A 1 78 ? -1.179 -6.323 11.441 1.00 83.88 78 GLU A C 1
ATOM 631 O O . GLU A 1 78 ? -1.970 -6.596 12.341 1.00 83.88 78 GLU A O 1
ATOM 636 N N . LYS A 1 79 ? -0.287 -5.333 11.565 1.00 78.12 79 LYS A N 1
ATOM 637 C CA . LYS A 1 79 ? -0.168 -4.480 12.758 1.00 78.12 79 LYS A CA 1
ATOM 638 C C . LYS A 1 79 ? -1.133 -3.297 12.728 1.00 78.12 79 LYS A C 1
ATOM 640 O O . LYS A 1 79 ? -1.269 -2.603 13.737 1.00 78.12 79 LYS A O 1
ATOM 645 N N . GLN A 1 80 ? -1.789 -3.032 11.597 1.00 64.25 80 GLN A N 1
ATOM 646 C CA . GLN A 1 80 ? -2.757 -1.946 11.479 1.00 64.25 80 GLN A CA 1
ATOM 647 C C . GLN A 1 80 ? -4.098 -2.349 12.102 1.00 64.25 80 GLN A C 1
ATOM 649 O O . GLN A 1 80 ? -5.017 -2.808 11.434 1.00 64.25 80 GLN A O 1
ATOM 654 N N . SER A 1 81 ? -4.261 -2.074 13.394 1.00 53.75 81 SER A N 1
ATOM 655 C CA . SER A 1 81 ? -5.551 -2.131 14.100 1.00 53.75 81 SER A CA 1
ATOM 656 C C . SER A 1 81 ? -6.465 -0.923 13.810 1.00 53.75 81 SER A C 1
ATOM 658 O O . SER A 1 81 ? -7.378 -0.627 14.580 1.00 53.75 81 SER A O 1
ATOM 660 N N . ILE A 1 82 ? -6.2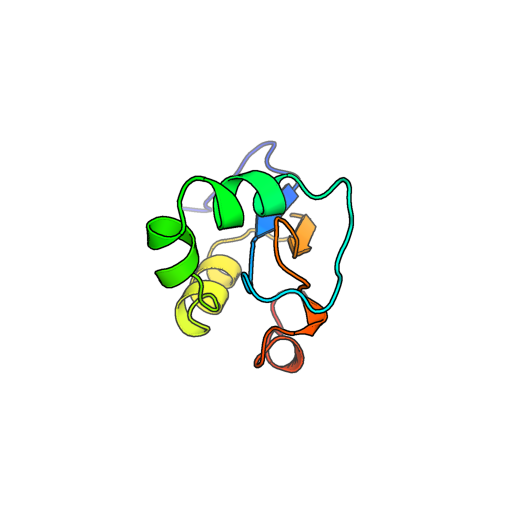41 -0.214 12.694 1.00 54.50 82 ILE A N 1
ATOM 661 C CA . ILE A 1 82 ? -6.925 1.045 12.334 1.00 54.50 82 ILE A CA 1
ATOM 662 C C . ILE A 1 82 ? -8.446 0.863 12.172 1.00 54.50 82 ILE A C 1
ATOM 664 O O . ILE A 1 82 ? -9.190 1.817 12.378 1.00 54.50 82 ILE A O 1
ATOM 668 N N . CYS A 1 83 ? -8.923 -0.352 11.881 1.00 51.31 83 CYS A N 1
ATOM 669 C CA . CYS A 1 83 ? -10.345 -0.633 11.650 1.00 51.31 83 CYS A CA 1
ATOM 670 C C . CYS A 1 83 ? -11.073 -1.385 12.777 1.00 51.31 83 CYS A C 1
ATOM 672 O O . CYS A 1 83 ? -12.265 -1.640 12.634 1.00 51.31 83 CYS A O 1
ATOM 674 N N . SER A 1 84 ? -10.420 -1.746 13.885 1.00 47.66 84 SER A N 1
ATOM 675 C CA . SER A 1 84 ? -11.086 -2.446 14.996 1.00 47.66 84 SER A CA 1
ATOM 676 C C . SER A 1 84 ? -11.473 -1.468 16.108 1.00 47.66 84 SER A C 1
ATOM 678 O O . SER A 1 84 ? -10.756 -1.327 17.102 1.00 47.66 84 SER A O 1
ATOM 680 N N . ARG A 1 85 ? -12.603 -0.781 15.923 1.00 44.56 85 ARG A N 1
ATOM 681 C CA . ARG A 1 85 ? -13.427 -0.218 17.001 1.00 44.56 85 ARG A CA 1
ATOM 682 C C . ARG A 1 85 ? -14.887 -0.525 16.732 1.00 44.56 85 ARG A C 1
ATOM 684 O O . ARG A 1 85 ? -15.306 -0.320 15.574 1.00 44.56 85 ARG A O 1
#

Sequence (85 aa):
MSKCFNGLYCIHLELTSRCNKNCWMCGRRKIDSEYPEIAMNYDDMDFYLVKRIGEQLPGGVVVQFHNNGEPLLYPNLEKQSICSR

Radius of gyration: 15.11 Å; chains: 1; bounding box: 33×29×38 Å

InterPro domains:
  IPR013785 Aldolase-type TIM barrel [G3DSA:3.20.20.70] (8-83)
  IPR058240 Radical SAM superfamily [SSF102114] (11-78)

pLDDT: mean 85.75, std 12.34, range [44.56, 95.06]

Organism: NCBI:txid412755